Protein AF-A0A7U7GFG2-F1 (afdb_monomer_lite)

Sequence (91 aa):
MLRGQLRVNDEQLKTGFVMPMPEDWKILRMWQKAAIVAGLLITAPLFVWFLLGLLGLVPSMVQVFGPDGVRTPASIVVAGLLIAALGFWDD

Radius of gyration: 23.94 Å; chains: 1; bounding box: 43×21×73 Å

Foldseek 3Di:
DPPVVVVVVVVCVVVPPPPPDDPVCVVVLVVLVVLLVQLCVQQVVLVVQQVCCVVVVDPHPCRVLNPVGNVVNVVSNVVSVVSNVSSVPPD

Secondary structure (DSSP, 8-state):
--HHHHHHHHHHHHTT---PPPTTHHHHHHHHHHHHHHHHHHHHHHHHHHHHHHTTSS--HHHHHHHHHTHHHHHHHHHHHHHHHHHHTT-

Organism: NCBI:txid1400861

Structure (mmCIF, N/CA/C/O backbone):
data_AF-A0A7U7GFG2-F1
#
_entry.id   AF-A0A7U7GFG2-F1
#
loop_
_atom_site.group_PDB
_atom_site.id
_atom_site.type_symbol
_atom_site.label_atom_id
_atom_site.label_alt_id
_atom_site.label_comp_id
_atom_site.label_asym_id
_atom_site.label_entity_id
_atom_site.label_seq_id
_atom_site.pdbx_PDB_ins_code
_atom_site.Cartn_x
_atom_site.Cartn_y
_atom_site.Cartn_z
_atom_site.occupancy
_atom_site.B_iso_or_equiv
_atom_site.auth_seq_id
_atom_site.auth_comp_id
_atom_site.auth_asym_id
_atom_site.auth_atom_id
_atom_site.pdbx_PDB_model_num
ATOM 1 N N . MET A 1 1 ? 24.793 -6.178 -58.062 1.00 57.47 1 MET A N 1
ATOM 2 C CA . MET A 1 1 ? 24.972 -5.881 -56.619 1.00 57.47 1 MET A CA 1
ATOM 3 C C . MET A 1 1 ? 23.656 -5.740 -55.825 1.00 57.47 1 MET A C 1
ATOM 5 O O . MET A 1 1 ? 23.721 -5.678 -54.611 1.00 57.47 1 MET A O 1
ATOM 9 N N . LEU A 1 2 ? 22.462 -5.789 -56.447 1.00 59.97 2 LEU A N 1
ATOM 10 C CA . LEU A 1 2 ? 21.156 -5.584 -55.775 1.00 59.97 2 LEU A CA 1
ATOM 11 C C . LEU A 1 2 ? 20.498 -6.839 -55.152 1.00 59.97 2 LEU A C 1
ATOM 13 O O . LEU A 1 2 ? 19.532 -6.724 -54.408 1.00 59.97 2 LEU A O 1
ATOM 17 N N . ARG A 1 3 ? 20.994 -8.052 -55.438 1.00 59.19 3 ARG A N 1
ATOM 18 C CA . ARG A 1 3 ? 20.325 -9.315 -55.049 1.00 59.19 3 ARG A CA 1
ATOM 19 C C . ARG A 1 3 ? 20.620 -9.776 -53.614 1.00 59.19 3 ARG A C 1
ATOM 21 O O . ARG A 1 3 ? 19.865 -10.571 -53.071 1.00 59.19 3 ARG A O 1
ATOM 28 N N . GLY A 1 4 ? 21.712 -9.292 -53.018 1.00 59.97 4 GLY A N 1
ATOM 29 C CA . GLY A 1 4 ? 22.116 -9.650 -51.652 1.00 59.97 4 GLY A CA 1
ATOM 30 C C . GLY A 1 4 ? 21.355 -8.884 -50.568 1.00 59.97 4 GLY A C 1
ATOM 31 O O . GLY A 1 4 ? 21.082 -9.440 -49.517 1.00 59.97 4 GLY A O 1
ATOM 32 N N . GLN A 1 5 ? 20.955 -7.640 -50.847 1.00 59.44 5 GLN A N 1
ATOM 33 C CA . GLN A 1 5 ? 20.256 -6.767 -49.892 1.00 59.44 5 GLN A CA 1
ATOM 34 C C . GLN A 1 5 ? 18.798 -7.192 -49.653 1.00 59.44 5 GLN A C 1
ATOM 36 O O . GLN A 1 5 ? 18.298 -7.095 -48.540 1.00 59.44 5 GLN A O 1
ATOM 41 N N . LEU A 1 6 ? 18.126 -7.727 -50.679 1.00 61.25 6 LEU A N 1
ATOM 42 C CA . LEU A 1 6 ? 16.735 -8.178 -50.558 1.00 61.25 6 LEU A CA 1
ATOM 43 C C . LEU A 1 6 ? 16.593 -9.408 -49.648 1.00 61.25 6 LEU A C 1
ATOM 45 O O . LEU A 1 6 ? 15.693 -9.439 -48.819 1.00 61.25 6 LEU A O 1
ATOM 49 N N . ARG A 1 7 ? 17.525 -10.370 -49.719 1.00 61.47 7 ARG A N 1
ATOM 50 C CA . ARG A 1 7 ? 17.481 -11.559 -48.847 1.00 61.47 7 ARG A CA 1
ATOM 51 C C . ARG A 1 7 ? 17.658 -11.235 -47.362 1.00 61.47 7 ARG A C 1
ATOM 53 O O . ARG A 1 7 ? 17.046 -11.900 -46.537 1.00 61.47 7 ARG A O 1
ATOM 60 N N . VAL A 1 8 ? 18.465 -10.223 -47.033 1.00 62.09 8 VAL A N 1
ATOM 61 C CA . VAL A 1 8 ? 18.689 -9.796 -45.640 1.00 62.09 8 VAL A CA 1
ATOM 62 C C . VAL A 1 8 ? 17.402 -9.231 -45.029 1.00 62.09 8 VAL A C 1
ATOM 64 O O . VAL A 1 8 ? 17.107 -9.503 -43.869 1.00 62.09 8 VAL A O 1
ATOM 67 N N . ASN A 1 9 ? 16.591 -8.519 -45.817 1.00 65.19 9 ASN A N 1
ATOM 68 C CA . ASN A 1 9 ? 15.307 -7.992 -45.350 1.00 65.19 9 ASN A CA 1
ATOM 69 C C . ASN A 1 9 ? 14.270 -9.096 -45.099 1.00 65.19 9 ASN A C 1
ATOM 71 O O . ASN A 1 9 ? 13.537 -9.027 -44.116 1.00 65.19 9 ASN A O 1
ATOM 75 N N . ASP A 1 10 ? 14.227 -10.138 -45.932 1.00 67.06 10 ASP A N 1
ATOM 76 C CA . ASP A 1 10 ? 13.226 -11.204 -45.800 1.00 67.06 10 ASP A CA 1
ATOM 77 C C . ASP A 1 10 ? 13.443 -12.073 -44.548 1.00 67.06 10 ASP A C 1
ATOM 79 O O . ASP A 1 10 ? 12.476 -12.530 -43.937 1.00 67.06 10 ASP A O 1
ATOM 83 N N . GLU A 1 11 ? 14.697 -12.301 -44.143 1.00 63.66 11 GLU A N 1
ATOM 84 C CA . GLU A 1 11 ? 15.009 -13.017 -42.898 1.00 63.66 11 GLU A CA 1
ATOM 85 C C . GLU A 1 11 ? 14.709 -12.165 -41.661 1.00 63.66 11 GLU A C 1
ATOM 87 O O . GLU A 1 11 ? 14.078 -12.666 -40.735 1.00 63.66 11 GLU A O 1
ATOM 92 N N . GLN A 1 12 ? 15.052 -10.871 -41.676 1.00 62.62 12 GLN A N 1
ATOM 93 C CA . GLN A 1 12 ? 14.751 -9.934 -40.582 1.00 62.62 12 GLN A CA 1
ATOM 94 C C . GLN A 1 12 ? 13.241 -9.745 -40.353 1.00 62.62 12 GLN A C 1
ATOM 96 O O . GLN A 1 12 ? 12.793 -9.615 -39.210 1.00 62.62 12 GLN A O 1
ATOM 101 N N . LEU A 1 13 ? 12.444 -9.773 -41.428 1.00 65.12 13 LEU A N 1
ATOM 102 C CA . LEU A 1 13 ? 10.981 -9.725 -41.360 1.00 65.12 13 LEU A CA 1
ATOM 103 C C . LEU A 1 13 ? 10.380 -11.036 -40.824 1.00 65.12 13 LEU A C 1
ATOM 105 O O . LEU A 1 13 ? 9.397 -10.999 -40.087 1.00 65.12 13 LEU A O 1
ATOM 109 N N . LYS A 1 14 ? 10.974 -12.194 -41.147 1.00 63.03 14 LYS A N 1
ATOM 110 C CA . LYS A 1 14 ? 10.518 -13.515 -40.669 1.00 63.03 14 LYS A CA 1
ATOM 111 C C . LYS A 1 14 ? 10.881 -13.798 -39.217 1.00 63.03 14 LYS A C 1
ATOM 113 O O . LYS A 1 14 ? 10.151 -14.521 -38.546 1.00 63.03 14 LYS A O 1
ATOM 118 N N . THR A 1 15 ? 11.981 -13.235 -38.729 1.00 66.62 15 THR A N 1
ATOM 119 C CA . THR A 1 15 ? 12.418 -13.383 -37.335 1.00 66.62 15 THR A CA 1
ATOM 120 C C . THR A 1 15 ? 11.730 -12.406 -36.387 1.00 66.62 15 THR A C 1
ATOM 122 O O . THR A 1 15 ? 12.068 -12.397 -35.210 1.00 66.62 15 THR A O 1
ATOM 125 N N . GLY A 1 16 ? 10.785 -11.595 -36.885 1.00 59.44 16 GLY A N 1
ATOM 126 C CA . GLY A 1 16 ? 10.024 -10.644 -36.085 1.00 59.44 16 GLY A CA 1
ATOM 127 C C . GLY A 1 16 ? 10.948 -9.696 -35.344 1.00 59.44 16 GLY A C 1
ATOM 128 O O . GLY A 1 16 ? 11.055 -9.827 -34.138 1.00 59.44 16 GLY A O 1
ATOM 129 N N . PHE A 1 17 ? 11.658 -8.829 -36.080 1.00 64.31 17 PHE A N 1
ATOM 130 C CA . PHE A 1 17 ? 12.467 -7.709 -35.576 1.00 64.31 17 PHE A CA 1
ATOM 131 C C . PHE A 1 17 ? 12.685 -7.729 -34.049 1.00 64.31 17 PHE A C 1
ATOM 133 O O . PHE A 1 17 ? 12.039 -7.001 -33.294 1.00 64.31 17 PHE A O 1
ATOM 140 N N . VAL A 1 18 ? 13.562 -8.623 -33.583 1.00 65.12 18 VAL A N 1
ATOM 141 C CA . VAL A 1 18 ? 13.948 -8.683 -32.172 1.00 65.12 18 VAL A CA 1
ATOM 142 C C . VAL A 1 18 ? 14.907 -7.525 -31.968 1.00 65.12 18 VAL A C 1
ATOM 144 O O . VAL A 1 18 ? 16.106 -7.647 -32.210 1.00 65.12 18 VAL A O 1
ATOM 147 N N . MET A 1 19 ? 14.352 -6.364 -31.627 1.00 65.06 19 MET A N 1
ATOM 148 C CA . MET A 1 19 ? 15.126 -5.162 -31.354 1.00 65.06 19 MET A CA 1
ATOM 149 C C . MET A 1 19 ? 16.001 -5.451 -30.117 1.00 65.06 19 MET A C 1
ATOM 151 O O . MET A 1 19 ? 15.446 -5.683 -29.039 1.00 65.06 19 MET A O 1
ATOM 155 N N . PRO A 1 20 ? 17.346 -5.500 -30.224 1.00 66.94 20 PRO A N 1
ATOM 156 C CA . PRO A 1 20 ? 18.188 -5.629 -29.043 1.00 66.94 20 PRO A CA 1
ATOM 157 C C . PRO A 1 20 ? 17.969 -4.384 -28.186 1.00 66.94 20 PRO A C 1
ATOM 159 O O . PRO A 1 20 ? 18.216 -3.266 -28.636 1.00 66.94 20 PRO A O 1
ATOM 162 N N . MET A 1 21 ? 17.434 -4.586 -26.981 1.00 61.84 21 MET A N 1
ATOM 163 C CA . MET A 1 21 ? 16.985 -3.498 -26.115 1.00 61.84 21 MET A CA 1
ATOM 164 C C . MET A 1 21 ? 18.154 -2.546 -25.812 1.00 61.84 21 MET A C 1
ATOM 166 O O . MET A 1 21 ? 19.135 -2.990 -25.202 1.00 61.84 21 MET A O 1
ATOM 170 N N . PRO A 1 22 ? 18.082 -1.268 -26.219 1.00 71.06 22 PRO A N 1
ATOM 171 C CA . PRO A 1 22 ? 19.205 -0.356 -26.081 1.00 71.06 22 PRO A CA 1
ATOM 172 C C . PRO A 1 22 ? 19.406 0.044 -24.601 1.00 71.06 22 PRO A C 1
ATOM 174 O O . PRO A 1 22 ? 18.490 -0.005 -23.772 1.00 71.06 22 PRO A O 1
ATOM 177 N N . GLU A 1 23 ? 20.661 0.296 -24.215 1.00 72.12 23 GLU A N 1
ATOM 178 C CA . GLU A 1 23 ? 21.115 0.372 -22.811 1.00 72.12 23 GLU A CA 1
ATOM 179 C C . GLU A 1 23 ? 20.463 1.516 -22.002 1.00 72.12 23 GLU A C 1
ATOM 181 O O . GLU A 1 23 ? 20.308 1.423 -20.783 1.00 72.12 23 GLU A O 1
ATOM 186 N N . ASP A 1 24 ? 19.971 2.545 -22.683 1.00 69.25 24 ASP A N 1
ATOM 187 C CA . ASP A 1 24 ? 19.182 3.668 -22.166 1.00 69.25 24 ASP A CA 1
ATOM 188 C C . ASP A 1 24 ? 17.851 3.243 -21.508 1.00 69.25 24 ASP A C 1
ATOM 190 O O . ASP A 1 24 ? 17.363 3.916 -20.597 1.00 69.25 24 ASP A O 1
ATOM 194 N N . TRP A 1 25 ? 17.324 2.059 -21.836 1.00 71.12 25 TRP A N 1
ATOM 195 C CA . TRP A 1 25 ? 16.110 1.498 -21.225 1.00 71.12 25 TRP A CA 1
ATOM 196 C C . TRP A 1 25 ? 16.368 0.830 -19.863 1.00 71.12 25 TRP A C 1
ATOM 198 O O . TRP A 1 25 ? 15.434 0.379 -19.193 1.00 71.12 25 TRP A O 1
ATOM 208 N N . LYS A 1 26 ? 17.627 0.753 -19.396 1.00 76.19 26 LYS A N 1
ATOM 209 C CA . LYS A 1 26 ? 17.930 0.318 -18.015 1.00 76.19 26 LYS A CA 1
ATOM 210 C C . LYS A 1 26 ? 17.313 1.251 -16.975 1.00 76.19 26 LYS A C 1
ATOM 212 O O . LYS A 1 26 ? 16.809 0.770 -15.964 1.00 76.19 26 LYS A O 1
ATOM 217 N N . ILE A 1 27 ? 17.343 2.560 -17.222 1.00 79.06 27 ILE A N 1
ATOM 218 C CA . ILE A 1 27 ? 16.804 3.569 -16.302 1.00 79.06 27 ILE A CA 1
ATOM 219 C C . ILE A 1 27 ? 15.285 3.449 -16.195 1.00 79.06 27 ILE A C 1
ATOM 221 O O . ILE A 1 27 ? 14.762 3.418 -15.085 1.00 79.06 27 ILE A O 1
ATOM 225 N N . LEU A 1 28 ? 14.592 3.288 -17.324 1.00 79.88 28 LEU A N 1
ATOM 226 C CA . LEU A 1 28 ? 13.146 3.049 -17.366 1.00 79.88 28 LEU A CA 1
ATOM 227 C C . LEU A 1 28 ? 12.753 1.799 -16.569 1.00 79.88 28 LEU A C 1
ATOM 229 O O . LEU A 1 28 ? 11.912 1.886 -15.676 1.00 79.88 28 LEU A O 1
ATOM 233 N N . ARG A 1 29 ? 13.449 0.676 -16.788 1.00 79.38 29 ARG A N 1
ATOM 234 C CA . ARG A 1 29 ? 13.234 -0.561 -16.016 1.00 79.38 29 ARG A CA 1
ATOM 235 C C . ARG A 1 29 ? 13.509 -0.395 -14.522 1.00 79.38 29 ARG A C 1
ATOM 237 O O . ARG A 1 29 ? 12.842 -1.018 -13.698 1.00 79.38 29 ARG A O 1
ATOM 244 N N . MET A 1 30 ? 14.477 0.440 -14.146 1.00 83.00 30 MET A N 1
ATOM 245 C CA . MET A 1 30 ? 14.754 0.742 -12.740 1.00 83.00 30 MET A CA 1
ATOM 246 C C . MET A 1 30 ? 13.614 1.548 -12.100 1.00 83.00 30 MET A C 1
ATOM 248 O O . MET A 1 30 ? 13.180 1.207 -11.000 1.00 83.00 30 MET A O 1
ATOM 252 N N . TRP A 1 31 ? 13.088 2.561 -12.795 1.00 83.75 31 TRP A N 1
ATOM 253 C CA . TRP A 1 31 ? 11.938 3.349 -12.338 1.00 83.75 31 TRP A CA 1
ATOM 254 C C . TRP A 1 31 ? 10.644 2.532 -12.275 1.00 83.75 31 TRP A C 1
ATOM 256 O O . TRP A 1 31 ? 9.879 2.693 -11.327 1.00 83.75 31 TRP A O 1
ATOM 266 N N . GLN A 1 32 ? 10.429 1.606 -13.212 1.00 85.75 32 GLN A N 1
ATOM 267 C CA . GLN A 1 32 ? 9.321 0.646 -13.158 1.00 85.75 32 GLN A CA 1
ATOM 268 C C . GLN A 1 32 ? 9.386 -0.210 -11.897 1.00 85.75 32 GLN A C 1
ATOM 270 O O . GLN A 1 32 ? 8.438 -0.237 -11.116 1.00 85.75 32 GLN A O 1
ATOM 275 N N . LYS A 1 33 ? 10.532 -0.858 -11.649 1.00 88.69 33 LYS A N 1
ATOM 276 C CA . LYS A 1 33 ? 10.727 -1.668 -10.440 1.00 88.69 33 LYS A CA 1
ATOM 277 C C . LYS A 1 33 ? 10.535 -0.834 -9.178 1.00 88.69 33 LYS A C 1
ATOM 279 O O . LYS A 1 33 ? 9.914 -1.307 -8.231 1.00 88.69 33 LYS A O 1
ATOM 284 N N . ALA A 1 34 ? 11.012 0.410 -9.177 1.00 90.56 34 ALA A N 1
ATOM 285 C CA . ALA A 1 34 ? 10.786 1.329 -8.071 1.00 90.56 34 ALA A CA 1
ATOM 286 C C . ALA A 1 34 ? 9.292 1.629 -7.865 1.00 90.56 34 ALA A C 1
ATOM 288 O O . ALA A 1 34 ? 8.845 1.621 -6.723 1.00 90.56 34 ALA A O 1
ATOM 289 N N . ALA A 1 35 ? 8.510 1.823 -8.932 1.00 91.69 35 ALA A N 1
ATOM 290 C CA . ALA A 1 35 ? 7.063 2.020 -8.845 1.00 91.69 35 ALA A CA 1
ATOM 29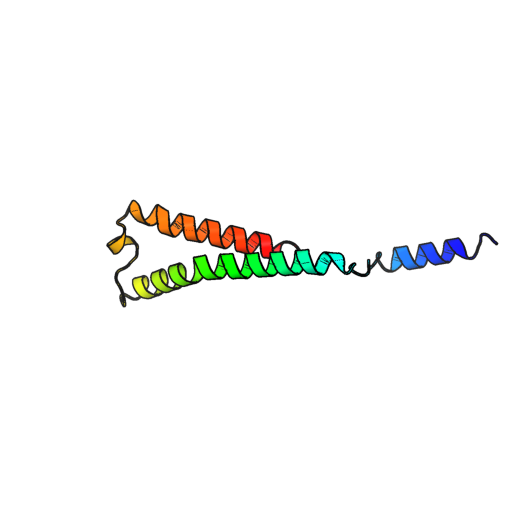1 C C . ALA A 1 35 ? 6.342 0.781 -8.284 1.00 91.69 35 ALA A C 1
ATOM 293 O O . ALA A 1 35 ? 5.552 0.915 -7.350 1.00 91.69 35 ALA A O 1
ATOM 294 N N . ILE A 1 36 ? 6.678 -0.427 -8.763 1.00 91.38 36 ILE A N 1
ATOM 295 C CA . ILE A 1 36 ? 6.146 -1.691 -8.214 1.00 91.38 36 ILE A CA 1
ATOM 296 C C . ILE A 1 36 ? 6.424 -1.774 -6.714 1.00 91.38 36 ILE A C 1
ATOM 298 O O . ILE A 1 36 ? 5.507 -1.961 -5.912 1.00 91.38 36 ILE A O 1
ATOM 302 N N . VAL A 1 37 ? 7.689 -1.606 -6.326 1.00 93.75 37 VAL A N 1
ATOM 303 C CA . VAL A 1 37 ? 8.120 -1.735 -4.931 1.00 93.75 37 VAL A CA 1
ATOM 304 C C . VAL A 1 37 ? 7.483 -0.655 -4.057 1.00 93.75 37 VAL A C 1
ATOM 306 O O . VAL A 1 37 ? 6.992 -0.969 -2.976 1.00 93.75 37 VAL A O 1
ATOM 309 N N . ALA A 1 38 ? 7.430 0.596 -4.515 1.00 93.50 38 ALA A N 1
ATOM 310 C CA . ALA A 1 38 ? 6.820 1.695 -3.773 1.00 93.50 38 ALA A CA 1
ATOM 311 C C . ALA A 1 38 ? 5.314 1.477 -3.568 1.00 93.50 38 ALA A C 1
ATOM 313 O O . ALA A 1 38 ? 4.826 1.583 -2.442 1.00 93.50 38 ALA A O 1
ATOM 314 N N . GLY A 1 39 ? 4.584 1.117 -4.627 1.00 93.19 39 GLY A N 1
ATOM 315 C CA . GLY A 1 39 ? 3.153 0.830 -4.549 1.00 93.19 39 GLY A CA 1
ATOM 316 C C . GLY A 1 39 ? 2.840 -0.335 -3.607 1.00 93.19 39 GLY A C 1
ATOM 317 O O . GLY A 1 39 ? 1.904 -0.263 -2.801 1.00 93.19 39 GLY A O 1
ATOM 318 N N . LEU A 1 40 ? 3.681 -1.374 -3.636 1.00 94.44 40 LEU A N 1
ATOM 319 C CA . LEU A 1 40 ? 3.569 -2.523 -2.744 1.00 94.44 40 LEU A CA 1
ATOM 320 C C . LEU A 1 40 ? 3.882 -2.153 -1.289 1.00 94.44 40 LEU A C 1
ATOM 322 O O . LEU A 1 40 ? 3.138 -2.552 -0.401 1.00 94.44 40 LEU A O 1
ATOM 326 N N . LEU A 1 41 ? 4.923 -1.356 -1.032 1.00 95.62 41 LEU A N 1
ATOM 327 C CA . LEU A 1 41 ? 5.285 -0.912 0.320 1.00 95.62 41 LEU A CA 1
ATOM 328 C C . LEU A 1 41 ? 4.213 -0.032 0.967 1.00 95.62 41 LEU A C 1
ATOM 330 O O . LEU A 1 41 ? 4.032 -0.096 2.179 1.00 95.62 41 LEU A O 1
ATOM 334 N N . ILE A 1 42 ? 3.492 0.765 0.178 1.00 93.44 42 ILE A N 1
ATOM 335 C CA . ILE A 1 42 ? 2.374 1.581 0.670 1.00 93.44 42 ILE A CA 1
ATOM 336 C C . ILE A 1 42 ? 1.154 0.697 0.975 1.00 93.44 42 ILE A C 1
ATOM 338 O O . ILE A 1 42 ? 0.493 0.869 1.998 1.00 93.44 42 ILE A O 1
ATOM 342 N N . THR A 1 43 ? 0.865 -0.271 0.103 1.00 94.88 43 THR A N 1
ATOM 343 C CA . THR A 1 43 ? -0.358 -1.086 0.173 1.00 94.88 43 THR A CA 1
ATOM 344 C C . THR A 1 43 ? -0.258 -2.245 1.167 1.00 94.88 43 THR A C 1
ATOM 346 O O . THR A 1 43 ? -1.199 -2.511 1.915 1.00 94.88 43 THR A O 1
ATOM 349 N N . ALA A 1 44 ? 0.877 -2.944 1.194 1.00 95.31 44 ALA A N 1
ATOM 350 C CA . ALA A 1 44 ? 1.097 -4.140 2.000 1.00 95.31 44 ALA A CA 1
ATOM 351 C C . ALA A 1 44 ? 0.809 -3.959 3.502 1.00 95.31 44 ALA A C 1
ATOM 353 O O . ALA A 1 44 ? 0.087 -4.794 4.048 1.00 95.31 44 ALA A O 1
ATOM 354 N N . PRO A 1 45 ? 1.288 -2.908 4.198 1.00 93.81 45 PRO A N 1
ATOM 355 C CA . PRO A 1 45 ? 1.009 -2.754 5.626 1.00 93.81 45 PRO A CA 1
ATOM 356 C C . PRO A 1 45 ? -0.486 -2.562 5.911 1.00 93.81 45 PRO A C 1
ATOM 358 O O . PRO A 1 45 ? -0.998 -3.112 6.885 1.00 93.81 45 PRO A O 1
ATOM 361 N N . LEU A 1 46 ? -1.210 -1.848 5.042 1.00 92.75 46 LEU A N 1
ATOM 362 C CA . LEU A 1 46 ? -2.662 -1.677 5.158 1.00 92.75 46 LEU A CA 1
ATOM 363 C C . LEU A 1 46 ? -3.398 -2.999 4.913 1.00 92.75 46 LEU A C 1
ATOM 365 O O . LEU A 1 46 ? -4.324 -3.338 5.646 1.00 92.75 46 LEU A O 1
ATOM 369 N N . PHE A 1 47 ? -2.953 -3.783 3.933 1.00 93.00 47 PHE A N 1
ATOM 370 C CA . PHE A 1 47 ? -3.512 -5.105 3.673 1.00 93.00 47 PHE A CA 1
ATOM 371 C C . PHE A 1 47 ? -3.299 -6.070 4.851 1.00 93.00 47 PHE A C 1
ATOM 373 O O . PHE A 1 47 ? -4.232 -6.753 5.276 1.00 93.00 47 PHE A O 1
ATOM 380 N N . VAL A 1 48 ? -2.096 -6.083 5.431 1.00 95.00 48 VAL A N 1
ATOM 381 C CA . VAL A 1 48 ? -1.785 -6.891 6.619 1.00 95.00 48 VAL A CA 1
ATOM 382 C C . VAL A 1 48 ? -2.637 -6.457 7.808 1.00 95.00 48 VAL A C 1
ATOM 384 O O . VAL A 1 48 ? -3.227 -7.310 8.469 1.00 95.00 48 VAL A O 1
ATOM 387 N N . TRP A 1 49 ? -2.766 -5.151 8.061 1.00 93.31 49 TRP A N 1
ATOM 388 C CA . TRP A 1 49 ? -3.643 -4.653 9.122 1.00 93.31 49 TRP A CA 1
ATOM 389 C C . TRP A 1 49 ? -5.082 -5.111 8.895 1.00 93.31 49 TRP A C 1
ATOM 391 O O . TRP A 1 49 ? -5.708 -5.628 9.818 1.00 93.31 49 TRP A O 1
ATOM 401 N N . PHE A 1 50 ? -5.606 -4.978 7.675 1.00 91.06 50 PHE A N 1
ATOM 402 C CA . PHE A 1 50 ? -6.955 -5.427 7.344 1.00 91.06 50 PHE A CA 1
ATOM 403 C C . PHE A 1 50 ? -7.166 -6.911 7.683 1.00 91.06 50 PHE A C 1
ATOM 405 O O . PHE A 1 50 ? -8.140 -7.240 8.359 1.00 91.06 50 PHE A O 1
ATOM 412 N N . LEU A 1 51 ? -6.231 -7.791 7.303 1.00 94.00 51 LEU A N 1
ATOM 413 C CA . LEU A 1 51 ? -6.294 -9.219 7.634 1.00 94.00 51 LEU A CA 1
ATOM 414 C C . LEU A 1 51 ? -6.232 -9.482 9.143 1.00 94.00 51 LEU A C 1
ATOM 416 O O . LEU A 1 51 ? -7.037 -10.251 9.666 1.00 94.00 51 LEU A O 1
ATOM 420 N N . LEU A 1 52 ? -5.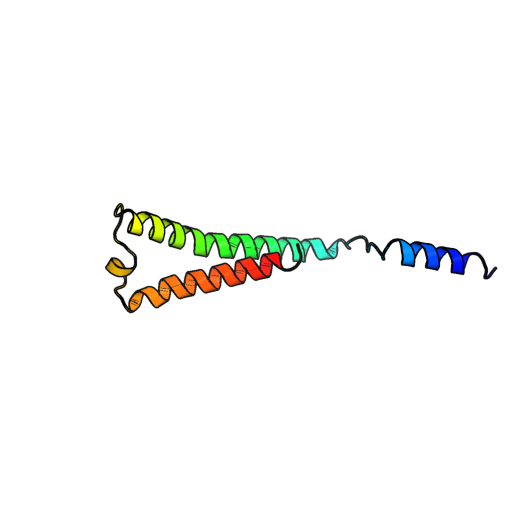311 -8.832 9.857 1.00 93.56 52 LEU A N 1
ATOM 421 C CA . LEU A 1 52 ? -5.196 -8.991 11.308 1.00 93.56 52 LEU A CA 1
ATOM 422 C C . LEU A 1 52 ? -6.448 -8.482 12.041 1.00 93.56 52 LEU A C 1
ATOM 424 O O . LEU A 1 52 ? -6.880 -9.088 13.022 1.00 93.56 52 LEU A O 1
ATOM 428 N N . GLY A 1 53 ? -7.051 -7.400 11.545 1.00 91.50 53 GLY A N 1
ATOM 429 C CA . GLY A 1 53 ? -8.313 -6.863 12.044 1.00 91.50 53 GLY A CA 1
ATOM 430 C C . GLY A 1 53 ? -9.503 -7.781 11.759 1.00 91.50 53 GLY A C 1
ATOM 431 O O . GLY A 1 53 ? -10.390 -7.898 12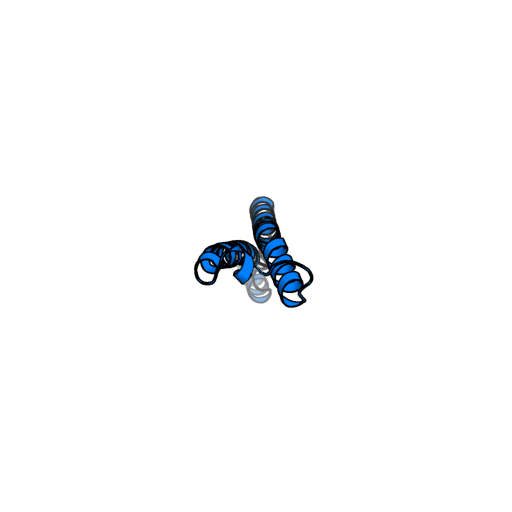.599 1.00 91.50 53 GLY A O 1
ATOM 432 N N . LEU A 1 54 ? -9.506 -8.476 10.615 1.00 88.94 54 LEU A N 1
ATOM 433 C CA . LEU A 1 54 ? -10.525 -9.474 10.269 1.00 88.94 54 LEU A CA 1
ATOM 434 C C . LEU A 1 54 ? -10.472 -10.691 11.206 1.00 88.94 54 LEU A C 1
ATOM 436 O O . LEU A 1 54 ? -11.507 -11.229 11.586 1.00 88.94 54 LEU A O 1
ATOM 440 N N . LEU A 1 55 ? -9.264 -11.099 11.600 1.00 92.88 55 LEU A N 1
ATOM 441 C CA . LEU A 1 55 ? -9.028 -12.180 12.560 1.00 92.88 55 LEU A CA 1
ATOM 442 C C . LEU A 1 55 ? -9.267 -11.754 14.022 1.00 92.88 55 LEU A C 1
ATOM 444 O O . LEU A 1 55 ? -9.218 -12.595 14.917 1.00 92.88 55 LEU A O 1
ATOM 448 N N . GLY A 1 56 ? -9.506 -10.464 14.280 1.00 89.44 56 GLY A N 1
ATOM 449 C CA . GLY A 1 56 ? -9.737 -9.922 15.620 1.00 89.44 56 GLY A CA 1
ATOM 450 C C . GLY A 1 56 ? -8.482 -9.801 16.495 1.00 89.44 56 GLY A C 1
ATOM 451 O O . GLY A 1 56 ? -8.613 -9.611 17.701 1.00 89.44 56 GLY A O 1
ATOM 452 N N . LEU A 1 57 ? -7.274 -9.899 15.921 1.00 90.56 57 LEU A N 1
ATOM 453 C CA . LEU A 1 57 ? -6.012 -9.768 16.672 1.00 90.56 57 LEU A CA 1
ATOM 454 C C . LEU A 1 57 ? -5.688 -8.311 17.034 1.00 90.56 57 LEU A C 1
ATOM 456 O O . LEU A 1 57 ? -4.983 -8.051 18.006 1.00 90.56 57 LEU A O 1
ATOM 460 N N . VAL A 1 58 ? -6.180 -7.363 16.240 1.00 93.38 58 VAL A N 1
ATOM 461 C CA . VAL A 1 58 ? -6.020 -5.915 16.429 1.00 93.38 58 VAL A CA 1
ATOM 462 C C . VAL A 1 58 ? -7.326 -5.203 16.078 1.00 93.38 58 VAL A C 1
ATOM 464 O O . VAL A 1 58 ? -8.152 -5.766 15.356 1.00 93.38 58 VAL A O 1
ATOM 467 N N . PRO A 1 59 ? -7.525 -3.958 16.548 1.00 90.25 59 PRO A N 1
ATOM 468 C CA . PRO A 1 59 ? -8.673 -3.149 16.161 1.00 90.25 59 PRO A CA 1
ATOM 469 C C . PRO A 1 59 ? -8.789 -3.032 14.637 1.00 90.25 59 PRO A C 1
ATOM 471 O O . PRO A 1 59 ? -7.820 -2.705 13.942 1.00 90.25 59 PRO A O 1
ATOM 474 N N . SER A 1 60 ? -9.983 -3.302 14.108 1.00 90.12 60 SER A N 1
ATOM 475 C CA . SER A 1 60 ? -10.218 -3.234 12.665 1.00 90.12 60 SER A CA 1
ATOM 476 C C . SER A 1 60 ? -10.178 -1.787 12.165 1.00 90.12 60 SER A C 1
ATOM 478 O O . SER A 1 60 ? -10.465 -0.848 12.905 1.00 90.12 60 SER A O 1
ATOM 480 N N . MET A 1 61 ? -9.875 -1.578 10.880 1.00 88.75 61 MET A N 1
ATOM 481 C CA . MET A 1 61 ? -9.878 -0.227 10.298 1.00 88.75 61 MET A CA 1
ATOM 482 C C . MET A 1 61 ? -11.240 0.467 10.431 1.00 88.75 61 MET A C 1
ATOM 484 O O . MET A 1 61 ? -11.292 1.675 10.629 1.00 88.75 61 MET A O 1
ATOM 488 N N . VAL A 1 62 ? -12.339 -0.290 10.387 1.00 89.06 62 VAL A N 1
ATOM 489 C CA . VAL A 1 62 ? -13.690 0.242 10.623 1.00 89.06 62 VAL A CA 1
ATOM 490 C C . VAL A 1 62 ? -13.850 0.707 12.072 1.00 89.06 62 VAL A C 1
ATOM 492 O O . VAL A 1 62 ? -14.484 1.725 12.315 1.00 89.06 62 VAL A O 1
ATOM 495 N N . GLN A 1 63 ? -13.262 -0.000 13.039 1.00 88.38 63 GLN A N 1
ATOM 496 C CA . GLN A 1 63 ? -13.285 0.412 14.446 1.00 88.38 63 GLN A CA 1
ATOM 497 C C . GLN A 1 63 ? -12.396 1.635 14.712 1.00 88.38 63 GLN A C 1
ATOM 499 O O . GLN A 1 63 ? -12.756 2.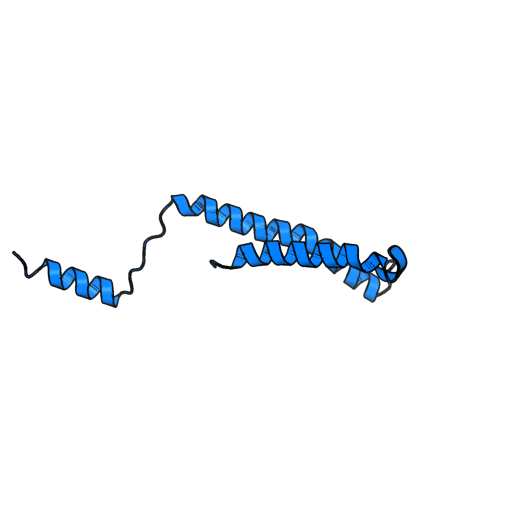470 15.534 1.00 88.38 63 GLN A O 1
ATOM 504 N N . VAL A 1 64 ? -11.256 1.757 14.022 1.00 90.81 64 VAL A N 1
ATOM 505 C CA . VAL A 1 64 ? -10.302 2.866 14.213 1.00 90.81 64 VAL A CA 1
ATOM 506 C C . VAL A 1 64 ? -10.758 4.143 13.507 1.00 90.81 64 VAL A C 1
ATOM 508 O O . VAL A 1 64 ? -10.704 5.223 14.087 1.00 90.81 64 VAL A O 1
ATOM 511 N N . PHE A 1 65 ? -11.200 4.032 12.254 1.00 88.50 65 PHE A N 1
ATOM 512 C CA . PHE A 1 65 ? -11.544 5.182 11.415 1.00 88.50 65 PHE A CA 1
ATOM 513 C C . PHE A 1 65 ? -13.057 5.439 11.332 1.00 88.50 65 PHE A C 1
ATOM 515 O O . PHE A 1 65 ? -13.480 6.489 10.853 1.00 88.50 65 PHE A O 1
ATOM 522 N N . GLY A 1 66 ? -13.888 4.505 11.795 1.00 90.38 66 GLY A N 1
ATOM 523 C CA . GLY A 1 66 ? -15.336 4.559 11.628 1.00 90.38 66 GLY A CA 1
ATOM 524 C C . GLY A 1 66 ? -15.798 4.166 10.214 1.00 90.38 66 GLY A C 1
ATOM 525 O O . GLY A 1 66 ? -14.978 3.964 9.311 1.00 90.38 66 GLY A O 1
ATOM 526 N N . PRO A 1 67 ? -17.124 4.075 9.991 1.00 86.75 67 PRO A N 1
ATOM 527 C CA . PRO A 1 67 ? -17.699 3.683 8.701 1.00 86.75 67 PRO A CA 1
ATOM 528 C C . PRO A 1 67 ? -17.315 4.637 7.565 1.00 86.75 67 PRO A C 1
ATOM 530 O O . PRO A 1 67 ? -17.006 4.203 6.458 1.00 86.75 67 PRO A O 1
ATOM 533 N N . ASP A 1 68 ? -17.282 5.940 7.852 1.00 88.31 68 ASP A N 1
ATOM 534 C CA . ASP A 1 68 ? -16.937 6.959 6.861 1.00 88.31 68 ASP A CA 1
ATOM 535 C C . ASP A 1 68 ? -15.427 7.169 6.713 1.00 88.31 68 ASP A C 1
ATOM 537 O O . ASP A 1 68 ? -14.958 7.475 5.615 1.00 88.31 68 ASP A O 1
ATOM 541 N N . GLY A 1 69 ? -14.643 6.962 7.776 1.00 87.94 69 GLY A N 1
ATOM 542 C CA . GLY A 1 69 ? -13.196 7.179 7.739 1.00 87.94 69 GLY A CA 1
ATOM 543 C C . GLY A 1 69 ? -12.411 6.066 7.044 1.00 87.94 69 GLY A C 1
ATOM 544 O O . GLY A 1 69 ? -11.266 6.293 6.661 1.00 87.94 69 GLY A O 1
ATOM 545 N N . VAL A 1 70 ? -13.019 4.898 6.793 1.00 91.56 70 VAL A N 1
ATOM 546 C CA . VAL A 1 70 ? -12.412 3.797 6.015 1.00 91.56 70 VAL A CA 1
ATOM 547 C C . VAL A 1 70 ? -12.092 4.184 4.566 1.00 91.56 70 VAL A C 1
ATOM 549 O O . VAL A 1 70 ? -11.230 3.574 3.930 1.00 91.56 70 VAL A O 1
ATOM 552 N N . ARG A 1 71 ? -12.726 5.237 4.044 1.00 90.81 71 ARG A N 1
ATOM 553 C CA . ARG A 1 71 ? -12.480 5.743 2.686 1.00 90.81 71 ARG A CA 1
ATOM 554 C C . ARG A 1 71 ? -11.021 6.159 2.476 1.00 90.81 71 ARG A C 1
ATOM 556 O O . ARG A 1 71 ? -10.489 5.960 1.390 1.00 90.81 71 ARG A O 1
ATOM 563 N N . THR A 1 72 ? -10.372 6.694 3.510 1.00 91.81 72 THR A N 1
ATOM 564 C CA . THR A 1 72 ? -8.980 7.162 3.456 1.00 91.81 72 THR A CA 1
ATOM 565 C C . THR A 1 72 ? -7.968 6.019 3.310 1.00 91.81 72 THR A C 1
ATOM 567 O O . THR A 1 72 ? -7.195 6.042 2.356 1.00 91.81 72 THR A O 1
ATOM 570 N N . PRO A 1 73 ? -7.941 4.982 4.172 1.00 91.69 73 PRO A N 1
ATOM 571 C CA . PRO A 1 73 ? -7.047 3.846 3.954 1.00 91.69 73 PRO A CA 1
ATOM 572 C C . PRO A 1 73 ? -7.371 3.096 2.654 1.00 91.69 73 PRO A C 1
ATOM 574 O O . PRO A 1 73 ? -6.452 2.647 1.972 1.00 91.69 73 PRO A O 1
ATOM 577 N N . ALA A 1 74 ? -8.647 3.017 2.256 1.00 91.56 74 ALA A N 1
ATOM 578 C CA . ALA A 1 74 ? -9.031 2.404 0.986 1.00 91.56 74 ALA A CA 1
ATOM 579 C C . ALA A 1 74 ? -8.477 3.167 -0.231 1.00 91.56 74 ALA A C 1
ATOM 581 O O . ALA A 1 74 ? -7.952 2.546 -1.154 1.00 91.56 74 ALA A O 1
ATOM 582 N N . SER A 1 75 ? -8.539 4.504 -0.238 1.00 94.19 75 SER A N 1
ATOM 583 C CA . SER A 1 75 ? -7.989 5.302 -1.340 1.00 94.19 75 SER A CA 1
ATOM 584 C C . SER A 1 75 ? -6.464 5.208 -1.421 1.00 94.19 75 SER A C 1
ATOM 586 O O . SER A 1 75 ? -5.928 5.141 -2.527 1.00 94.19 75 SER A O 1
ATOM 588 N N . ILE A 1 76 ? -5.770 5.112 -0.279 1.00 94.81 76 ILE A N 1
ATOM 589 C CA . ILE A 1 76 ? -4.317 4.879 -0.228 1.00 94.81 76 ILE A CA 1
ATOM 590 C C . ILE A 1 76 ? -3.960 3.525 -0.854 1.00 94.81 76 ILE A C 1
ATOM 592 O O . ILE A 1 76 ? -3.036 3.457 -1.663 1.00 94.81 76 ILE A O 1
ATOM 596 N N . VAL A 1 77 ? -4.712 2.465 -0.534 1.00 95.62 77 VAL A N 1
ATOM 597 C CA . VAL A 1 77 ? -4.534 1.136 -1.143 1.00 95.62 77 VAL A CA 1
ATOM 598 C C . VAL A 1 77 ? -4.734 1.197 -2.656 1.00 95.62 77 VAL A C 1
ATOM 600 O O . VAL A 1 77 ? -3.894 0.706 -3.403 1.00 95.62 77 VAL A O 1
ATOM 603 N N . VAL A 1 78 ? -5.807 1.836 -3.129 1.00 94.94 78 VAL A N 1
ATOM 604 C CA . VAL A 1 78 ? -6.072 1.962 -4.571 1.00 94.94 78 VAL A CA 1
ATOM 605 C C . VAL A 1 78 ? -4.955 2.737 -5.271 1.00 94.94 78 VAL A C 1
ATOM 607 O O . VAL A 1 78 ? -4.453 2.283 -6.295 1.00 94.94 78 VAL A O 1
ATOM 610 N N . ALA A 1 79 ? -4.515 3.866 -4.713 1.00 95.56 79 ALA A N 1
ATOM 611 C CA . ALA A 1 79 ? -3.415 4.646 -5.274 1.00 95.56 79 ALA A CA 1
ATOM 612 C C . ALA A 1 79 ? -2.103 3.841 -5.319 1.00 95.56 79 ALA A C 1
ATOM 614 O O . ALA A 1 79 ? -1.429 3.827 -6.348 1.00 95.56 79 ALA A O 1
ATOM 615 N N . GLY A 1 80 ? -1.766 3.125 -4.242 1.00 94.31 80 GLY A N 1
ATOM 616 C CA . GLY A 1 80 ? -0.581 2.267 -4.183 1.00 94.31 80 GLY A CA 1
ATOM 617 C C . GLY A 1 80 ? -0.621 1.132 -5.209 1.00 94.31 80 GLY A C 1
ATOM 618 O O . GLY A 1 80 ? 0.365 0.899 -5.907 1.00 94.31 80 GLY A O 1
ATOM 619 N N . LEU A 1 81 ? -1.773 0.477 -5.373 1.00 94.25 81 LEU A N 1
ATOM 620 C CA . LEU A 1 81 ? -1.963 -0.569 -6.380 1.00 94.25 81 LEU A CA 1
ATOM 621 C C . LEU A 1 81 ? -1.884 -0.031 -7.810 1.00 94.25 81 LEU A C 1
ATOM 623 O O . LEU A 1 81 ? -1.303 -0.690 -8.665 1.00 94.25 81 LEU A O 1
ATOM 627 N N . LEU A 1 82 ? -2.414 1.166 -8.076 1.00 94.56 82 LEU A N 1
ATOM 628 C CA . LEU A 1 82 ? -2.295 1.808 -9.388 1.00 94.56 82 LEU A CA 1
ATOM 629 C C . LEU A 1 82 ? -0.835 2.127 -9.726 1.00 94.56 82 LEU A C 1
ATOM 631 O O . LEU A 1 82 ? -0.397 1.855 -10.841 1.00 94.56 82 LEU A O 1
ATOM 635 N N . ILE A 1 83 ? -0.061 2.636 -8.762 1.00 92.00 83 ILE A N 1
ATOM 636 C CA . ILE A 1 83 ? 1.382 2.865 -8.933 1.00 92.00 83 ILE A CA 1
ATOM 637 C C . ILE A 1 83 ? 2.101 1.541 -9.228 1.00 92.00 83 ILE A C 1
ATOM 639 O O . ILE A 1 83 ? 2.936 1.483 -10.130 1.00 92.00 83 ILE A O 1
ATOM 643 N N . ALA A 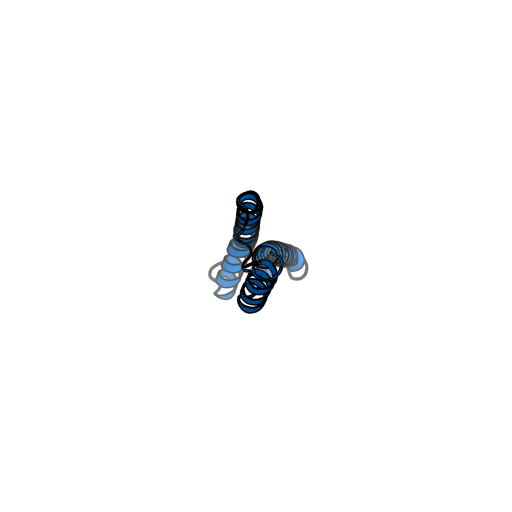1 84 ? 1.749 0.468 -8.515 1.00 90.69 84 ALA A N 1
ATOM 644 C CA . ALA A 1 84 ? 2.338 -0.842 -8.758 1.00 90.69 84 ALA A CA 1
ATOM 645 C C . ALA A 1 84 ? 1.968 -1.406 -10.141 1.00 90.69 84 ALA A C 1
ATOM 647 O O . ALA A 1 84 ? 2.827 -1.955 -10.827 1.00 90.69 84 ALA A O 1
ATOM 648 N N . ALA A 1 85 ? 0.720 -1.221 -10.577 1.00 89.19 85 ALA A N 1
ATOM 649 C CA . ALA A 1 85 ? 0.234 -1.667 -11.880 1.00 89.19 85 ALA A CA 1
ATOM 650 C C . ALA A 1 85 ? 0.900 -0.921 -13.048 1.00 89.19 85 ALA A C 1
ATOM 652 O O . ALA A 1 85 ? 1.248 -1.551 -14.044 1.00 89.19 85 ALA A O 1
ATOM 653 N N . LEU A 1 86 ? 1.153 0.390 -12.918 1.00 86.25 86 LEU A N 1
ATOM 654 C CA . LEU A 1 86 ? 1.950 1.149 -13.897 1.00 86.25 86 LEU A CA 1
ATOM 655 C C . LEU A 1 86 ? 3.360 0.568 -14.054 1.00 86.25 86 LEU A C 1
ATOM 657 O O . LEU A 1 86 ? 3.921 0.563 -15.145 1.00 86.25 86 LEU A O 1
ATOM 661 N N . GLY A 1 87 ? 3.913 0.045 -12.961 1.00 81.44 87 GLY A N 1
ATOM 662 C CA . GLY A 1 87 ? 5.185 -0.656 -12.955 1.00 81.44 87 GLY A CA 1
ATOM 663 C C . GLY A 1 87 ? 5.202 -1.952 -13.781 1.00 81.44 87 GLY A C 1
ATOM 664 O O . GLY A 1 87 ? 6.266 -2.336 -14.248 1.00 81.44 87 GLY A O 1
ATOM 665 N N . PHE A 1 88 ? 4.048 -2.596 -13.991 1.00 78.69 88 PHE A N 1
ATOM 666 C CA . PHE A 1 88 ? 3.916 -3.912 -14.636 1.00 78.69 88 PHE A CA 1
ATOM 667 C C . PHE A 1 88 ? 3.628 -3.853 -16.148 1.00 78.69 88 PHE A C 1
ATOM 669 O O . PHE A 1 88 ? 3.804 -4.842 -16.840 1.00 78.69 88 PHE A O 1
ATOM 676 N N . TRP A 1 89 ? 3.186 -2.710 -16.681 1.00 68.81 89 TRP A N 1
ATOM 677 C CA . TRP A 1 89 ? 2.660 -2.582 -18.054 1.00 68.81 89 TRP A CA 1
ATOM 678 C C . TRP A 1 89 ? 3.636 -2.948 -19.202 1.00 68.81 89 TRP A C 1
ATOM 680 O O . TRP A 1 89 ? 3.198 -3.057 -20.343 1.00 68.81 89 TRP A O 1
ATOM 690 N N . ASP A 1 90 ? 4.925 -3.155 -18.926 1.00 58.88 90 ASP A N 1
ATOM 691 C CA . ASP A 1 90 ? 5.974 -3.393 -19.940 1.00 58.88 90 ASP A CA 1
ATOM 692 C C . ASP A 1 90 ? 6.805 -4.671 -19.663 1.00 58.88 90 ASP A C 1
ATOM 694 O O . ASP 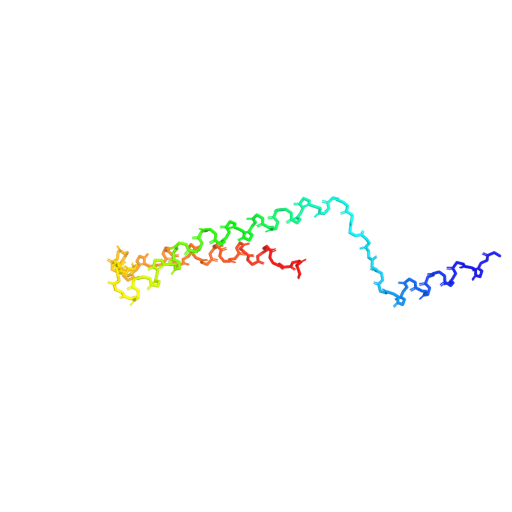A 1 90 ? 7.901 -4.811 -20.206 1.00 58.88 90 ASP A O 1
ATOM 698 N N . ASP A 1 91 ? 6.327 -5.559 -18.774 1.00 54.00 91 ASP A N 1
ATOM 699 C CA . ASP A 1 91 ? 6.960 -6.855 -18.429 1.00 54.00 91 ASP A CA 1
ATOM 700 C C . ASP A 1 91 ? 6.302 -8.040 -19.170 1.00 54.00 91 ASP A C 1
ATOM 702 O O . ASP A 1 91 ? 5.079 -7.973 -19.453 1.00 54.00 91 ASP A O 1
#

pLDDT: mean 82.11, std 13.12, range [54.0, 95.62]